Protein AF-W6RPN4-F1 (afdb_monomer)

Foldseek 3Di:
DDDDDPDQDPVNVVVVVVVVVCVVVVQVVLVVPDDLVRHHVVLVCCLPPPQCVPQDFAFFWDQDPVVRAIAGGSGHQDDPNHGDDHGHGDDNVVSSVVSSNCCVPVPVVVVPPPPD

pLDDT: mean 89.37, std 10.73, range [44.47, 98.19]

Radius of gyration: 22.4 Å; Cα contacts (8 Å, |Δi|>4): 107; chains: 1; bounding box: 48×29×66 Å

Structure (mmCIF, N/CA/C/O backbone):
data_AF-W6RPN4-F1
#
_entry.id   AF-W6RPN4-F1
#
loop_
_atom_site.group_PDB
_atom_site.id
_atom_site.type_symbol
_atom_site.label_atom_id
_atom_site.label_alt_id
_atom_site.label_comp_id
_atom_site.label_asym_id
_atom_site.label_entity_id
_atom_site.label_seq_id
_atom_site.pdbx_PDB_ins_code
_atom_site.Cartn_x
_atom_site.Cartn_y
_atom_site.Cartn_z
_atom_site.occupancy
_atom_site.B_iso_or_equiv
_atom_site.auth_seq_id
_atom_site.auth_comp_id
_atom_site.auth_asym_id
_atom_site.auth_atom_id
_atom_site.pdbx_PDB_model_num
ATOM 1 N N . MET A 1 1 ? 28.808 -19.656 -50.242 1.00 47.44 1 MET A N 1
ATOM 2 C CA . MET A 1 1 ? 28.565 -18.700 -49.133 1.00 47.44 1 MET A CA 1
ATOM 3 C C . MET A 1 1 ? 27.140 -18.898 -48.647 1.00 47.44 1 MET A C 1
ATOM 5 O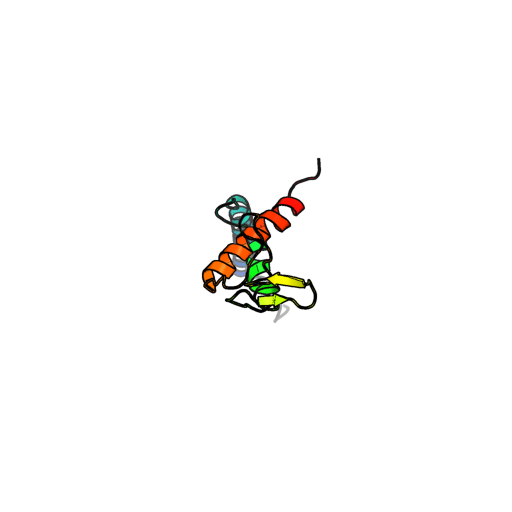 O . MET A 1 1 ? 26.274 -18.998 -49.508 1.00 47.44 1 MET A O 1
ATOM 9 N N . PRO A 1 2 ? 26.867 -19.012 -47.336 1.00 58.47 2 PRO A N 1
ATOM 10 C CA . PRO A 1 2 ? 25.505 -19.235 -46.877 1.00 58.47 2 PRO A CA 1
ATOM 11 C C . PRO A 1 2 ? 24.719 -17.924 -46.981 1.00 58.47 2 PRO A C 1
ATOM 13 O O . PRO A 1 2 ? 24.970 -16.970 -46.247 1.00 58.47 2 PRO A O 1
ATOM 16 N N . ILE A 1 3 ? 23.799 -17.888 -47.937 1.00 58.00 3 ILE A N 1
ATOM 17 C CA . ILE A 1 3 ? 22.821 -16.824 -48.159 1.00 58.00 3 ILE A CA 1
ATOM 18 C C . ILE A 1 3 ? 21.711 -17.070 -47.118 1.00 58.00 3 ILE A C 1
ATOM 20 O O . ILE A 1 3 ? 21.176 -18.173 -47.080 1.00 58.00 3 ILE A O 1
ATOM 24 N N . ASN A 1 4 ? 21.429 -16.090 -46.243 1.00 68.44 4 ASN A N 1
ATOM 25 C CA . ASN A 1 4 ? 20.429 -16.104 -45.141 1.00 68.44 4 ASN A CA 1
ATOM 26 C C . ASN A 1 4 ? 20.895 -16.470 -43.711 1.00 68.44 4 ASN A C 1
ATOM 28 O O . ASN A 1 4 ? 20.103 -16.981 -42.920 1.00 68.44 4 ASN A O 1
ATOM 32 N N . LYS A 1 5 ? 22.136 -16.166 -43.300 1.00 69.12 5 LYS A N 1
ATOM 33 C CA . LYS A 1 5 ? 22.465 -16.177 -41.857 1.00 69.12 5 LYS A CA 1
ATOM 34 C C . LYS A 1 5 ? 22.039 -14.865 -41.189 1.00 69.12 5 LYS A C 1
ATOM 36 O O . LYS A 1 5 ? 22.603 -13.816 -41.492 1.00 69.12 5 LYS A O 1
ATOM 41 N N . ILE A 1 6 ? 21.100 -14.929 -40.238 1.00 76.50 6 ILE A N 1
ATOM 42 C CA . ILE A 1 6 ? 20.837 -13.824 -39.303 1.00 76.50 6 ILE A CA 1
ATOM 43 C C . ILE A 1 6 ? 22.072 -13.690 -38.407 1.00 76.50 6 ILE A C 1
ATOM 45 O O . ILE A 1 6 ? 22.336 -14.540 -37.559 1.00 76.50 6 ILE A O 1
ATOM 49 N N . VAL A 1 7 ? 22.865 -12.644 -38.633 1.00 80.25 7 VAL A N 1
ATOM 50 C CA . VAL A 1 7 ? 24.066 -12.350 -37.844 1.00 80.25 7 VAL A CA 1
ATOM 51 C C . VAL A 1 7 ? 23.843 -11.105 -36.999 1.00 80.25 7 VAL A C 1
ATOM 53 O O . VAL A 1 7 ? 23.323 -10.095 -37.472 1.00 80.25 7 VAL A O 1
ATOM 56 N N . ALA A 1 8 ? 24.252 -11.164 -35.733 1.00 85.00 8 ALA A N 1
ATOM 57 C CA . ALA A 1 8 ? 24.155 -10.023 -34.834 1.00 85.00 8 ALA A CA 1
ATOM 58 C C . ALA A 1 8 ? 25.027 -8.865 -35.348 1.00 85.00 8 ALA A C 1
ATOM 60 O O . ALA A 1 8 ? 26.258 -8.958 -35.377 1.00 85.00 8 ALA A O 1
ATOM 61 N N . THR A 1 9 ? 24.385 -7.765 -35.745 1.00 89.62 9 THR A N 1
ATOM 62 C CA . THR A 1 9 ? 25.071 -6.572 -36.254 1.00 89.62 9 THR A CA 1
ATOM 63 C C . THR A 1 9 ? 25.810 -5.849 -35.124 1.00 89.62 9 THR A C 1
ATOM 65 O O . THR A 1 9 ? 25.405 -5.907 -33.962 1.00 89.62 9 THR A O 1
ATOM 68 N N . LYS A 1 10 ? 26.888 -5.118 -35.445 1.00 90.56 10 LYS A N 1
ATOM 69 C CA . LYS A 1 10 ? 27.634 -4.322 -34.447 1.00 90.56 10 LYS A CA 1
ATOM 70 C C . LYS A 1 10 ? 26.724 -3.328 -33.711 1.00 90.56 10 LYS A C 1
ATOM 72 O O . LYS A 1 10 ? 26.822 -3.193 -32.497 1.00 90.56 10 LYS A O 1
ATOM 77 N N . ARG A 1 11 ? 25.802 -2.692 -34.445 1.00 90.38 11 ARG A N 1
ATOM 78 C CA . ARG A 1 11 ? 24.800 -1.769 -33.888 1.00 90.38 11 ARG A CA 1
ATOM 79 C C . ARG A 1 11 ? 23.806 -2.488 -32.974 1.00 90.38 11 ARG A C 1
ATOM 81 O O . ARG A 1 11 ? 23.547 -2.001 -31.883 1.00 90.38 11 ARG A O 1
ATOM 88 N N . GLY A 1 12 ? 23.312 -3.663 -33.375 1.00 90.44 12 GLY A N 1
ATOM 89 C CA . GLY A 1 12 ? 22.402 -4.467 -32.553 1.00 90.44 12 GLY A CA 1
ATOM 90 C C . GLY A 1 12 ? 23.041 -4.921 -31.239 1.00 90.44 12 GLY A C 1
ATOM 91 O O . GLY A 1 12 ? 22.429 -4.794 -30.184 1.00 90.44 12 GLY A O 1
ATOM 92 N N . LYS A 1 13 ? 24.306 -5.360 -31.275 1.00 92.38 13 LYS A N 1
ATOM 93 C CA .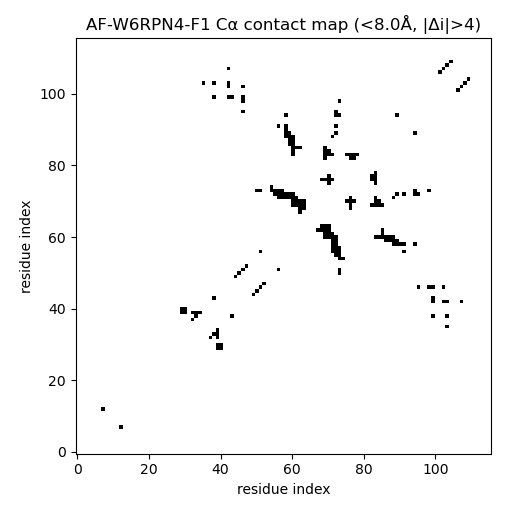 LYS A 1 13 ? 25.059 -5.710 -30.058 1.00 92.38 13 LYS A CA 1
ATOM 94 C C . LYS A 1 13 ? 25.221 -4.516 -29.116 1.00 92.38 13 LYS A C 1
ATOM 96 O O . LYS A 1 13 ? 25.005 -4.661 -27.918 1.00 92.38 13 LYS A O 1
ATOM 101 N N . ALA A 1 14 ? 25.569 -3.348 -29.660 1.00 94.12 14 ALA A N 1
ATOM 102 C CA . ALA A 1 14 ? 25.706 -2.126 -28.872 1.00 94.12 14 ALA A CA 1
ATOM 103 C C . ALA A 1 14 ? 24.372 -1.699 -28.238 1.00 94.12 14 ALA A C 1
ATOM 105 O O . ALA A 1 14 ? 24.347 -1.353 -27.062 1.00 94.12 14 ALA A O 1
ATOM 106 N N . ALA A 1 15 ? 23.265 -1.788 -28.981 1.00 94.00 15 ALA A N 1
ATOM 107 C CA . ALA A 1 15 ? 21.937 -1.456 -28.471 1.00 94.00 15 ALA A CA 1
ATOM 108 C C . ALA A 1 15 ? 21.507 -2.377 -27.316 1.00 94.00 15 ALA A C 1
ATOM 110 O O . ALA A 1 15 ? 21.048 -1.890 -26.287 1.00 94.00 15 ALA A O 1
ATOM 111 N N . ILE A 1 16 ? 21.712 -3.693 -27.448 1.00 93.25 16 ILE A N 1
ATOM 112 C CA . ILE A 1 16 ? 21.397 -4.657 -26.380 1.00 93.25 16 ILE A CA 1
ATOM 113 C C . ILE A 1 16 ? 22.261 -4.394 -25.142 1.00 93.25 16 ILE A C 1
ATOM 115 O O . ILE A 1 16 ? 21.739 -4.346 -24.032 1.00 93.25 16 ILE A O 1
ATOM 119 N N . ALA A 1 17 ? 23.569 -4.180 -25.319 1.00 94.12 17 ALA A N 1
ATOM 120 C CA . ALA A 1 17 ? 24.465 -3.880 -24.204 1.00 94.12 17 ALA A CA 1
ATOM 121 C C . ALA A 1 17 ? 24.057 -2.589 -23.477 1.00 94.12 17 ALA A C 1
ATOM 123 O O . ALA A 1 17 ? 23.984 -2.572 -22.251 1.00 94.12 17 ALA A O 1
ATOM 124 N N . ALA A 1 18 ? 23.729 -1.533 -24.225 1.00 94.25 18 ALA A N 1
ATOM 125 C CA . ALA A 1 18 ? 23.247 -0.280 -23.657 1.00 94.25 18 ALA A CA 1
ATOM 126 C C . ALA A 1 18 ? 21.937 -0.469 -22.878 1.00 94.25 18 ALA A C 1
ATOM 128 O O . ALA A 1 18 ? 21.814 0.056 -21.775 1.00 94.25 18 ALA A O 1
ATOM 129 N N . ALA A 1 19 ? 20.992 -1.255 -23.403 1.00 93.94 19 ALA A N 1
ATOM 130 C CA . ALA A 1 19 ? 19.737 -1.550 -22.717 1.00 93.94 19 ALA A CA 1
ATOM 131 C C . ALA A 1 19 ? 19.958 -2.310 -21.398 1.00 93.94 19 ALA A C 1
ATOM 133 O O . ALA A 1 19 ? 19.364 -1.955 -20.384 1.00 93.94 19 ALA A O 1
ATOM 134 N N . ILE A 1 20 ? 20.849 -3.308 -21.387 1.00 94.81 20 ILE A N 1
ATOM 135 C CA . ILE A 1 20 ? 21.194 -4.057 -20.168 1.00 94.81 20 ILE A CA 1
ATOM 136 C C . ILE A 1 20 ? 21.837 -3.133 -19.130 1.00 94.81 20 ILE A C 1
ATOM 138 O O . ILE A 1 20 ? 21.447 -3.159 -17.966 1.00 94.81 20 ILE A O 1
ATOM 142 N N . ILE A 1 21 ? 22.791 -2.292 -19.543 1.00 93.81 21 ILE A N 1
ATOM 143 C CA . ILE A 1 21 ? 23.450 -1.337 -18.643 1.00 93.81 21 ILE A CA 1
ATOM 144 C C . ILE A 1 21 ? 22.431 -0.340 -18.087 1.00 93.81 21 ILE A C 1
ATOM 146 O O . ILE A 1 21 ? 22.401 -0.116 -16.881 1.00 93.81 21 ILE A O 1
ATOM 150 N N . ALA A 1 22 ? 21.567 0.222 -18.934 1.00 92.19 22 ALA A N 1
ATOM 151 C CA . ALA A 1 22 ? 20.532 1.155 -18.506 1.00 92.19 22 ALA A CA 1
ATOM 152 C C . ALA A 1 22 ? 19.559 0.511 -17.507 1.00 92.19 22 ALA A C 1
ATOM 154 O O . ALA A 1 22 ? 19.249 1.119 -16.486 1.00 92.19 22 ALA A O 1
ATOM 155 N N . ALA A 1 23 ? 19.130 -0.732 -17.751 1.00 89.31 23 ALA A N 1
ATOM 156 C CA . ALA A 1 23 ? 18.274 -1.475 -16.828 1.00 89.31 23 ALA A CA 1
ATOM 157 C C . ALA A 1 23 ? 18.972 -1.753 -15.487 1.00 89.31 23 ALA A C 1
ATOM 159 O O . ALA A 1 23 ? 18.367 -1.568 -14.433 1.00 89.31 23 ALA A O 1
ATOM 160 N N . ALA A 1 24 ? 20.251 -2.140 -15.509 1.00 87.69 24 ALA A N 1
ATOM 161 C CA . ALA A 1 24 ? 21.029 -2.385 -14.297 1.00 87.69 24 ALA A CA 1
ATOM 162 C C . ALA A 1 24 ? 21.234 -1.102 -13.472 1.00 87.69 24 ALA A C 1
ATOM 164 O O . ALA A 1 24 ? 21.021 -1.108 -12.261 1.00 87.69 24 ALA A O 1
ATOM 165 N N . VAL A 1 25 ? 21.599 0.007 -14.125 1.00 87.88 25 VAL A N 1
ATOM 166 C CA . VAL A 1 25 ? 21.782 1.313 -13.470 1.00 87.88 25 VAL A CA 1
ATOM 167 C C . VAL A 1 25 ? 20.454 1.839 -12.929 1.00 87.88 25 VAL A C 1
ATOM 169 O O . VAL A 1 25 ? 20.402 2.277 -11.783 1.00 87.88 25 VAL A O 1
ATOM 172 N N . GLY A 1 26 ? 19.376 1.753 -13.712 1.00 82.75 26 GLY A N 1
ATOM 173 C CA . GLY A 1 26 ? 18.038 2.157 -13.281 1.00 82.75 26 GLY A CA 1
ATOM 174 C C . GLY A 1 26 ? 17.544 1.347 -12.082 1.00 82.75 26 GLY A C 1
ATOM 175 O O . GLY A 1 26 ? 17.069 1.926 -11.108 1.00 82.75 26 GLY A O 1
ATOM 176 N N . GLY A 1 27 ? 17.727 0.023 -12.107 1.00 80.94 27 GLY A N 1
ATOM 177 C CA . GLY A 1 27 ? 17.382 -0.852 -10.985 1.00 80.94 27 GLY A CA 1
ATOM 178 C C . GLY A 1 27 ? 18.183 -0.536 -9.720 1.00 80.94 27 GLY A C 1
ATOM 179 O O . GLY A 1 27 ? 17.606 -0.406 -8.642 1.00 80.94 27 GLY A O 1
ATOM 180 N N . TRP A 1 28 ? 19.500 -0.340 -9.847 1.00 79.12 28 TRP A N 1
ATOM 181 C CA . TRP A 1 28 ? 20.354 0.035 -8.717 1.00 79.12 28 TRP A CA 1
ATOM 182 C C . TRP A 1 28 ? 19.959 1.385 -8.112 1.00 79.12 28 TRP A C 1
ATOM 184 O O . TRP A 1 28 ? 19.842 1.511 -6.894 1.00 79.12 28 TRP A O 1
ATOM 194 N N . GLN A 1 29 ? 19.733 2.393 -8.956 1.00 80.12 29 GLN A N 1
ATOM 195 C CA . GLN A 1 29 ? 19.352 3.727 -8.504 1.00 80.12 29 GLN A CA 1
ATOM 196 C C . GLN A 1 29 ? 17.991 3.708 -7.800 1.00 80.12 29 GLN A C 1
ATOM 198 O O . GLN A 1 29 ? 17.851 4.290 -6.730 1.00 80.12 29 GLN A O 1
ATOM 203 N N . SER A 1 30 ? 17.024 2.958 -8.329 1.00 75.69 30 SER A N 1
ATOM 204 C CA . SER A 1 30 ? 15.714 2.811 -7.696 1.00 75.69 30 SER A CA 1
ATOM 205 C C . SER A 1 30 ? 15.781 2.149 -6.316 1.00 75.69 30 SER A C 1
ATOM 207 O O . SER A 1 30 ? 15.014 2.507 -5.424 1.00 75.69 30 SER A O 1
ATOM 209 N N . GLN A 1 31 ? 16.699 1.199 -6.124 1.00 75.56 31 GLN A N 1
ATOM 210 C CA . GLN A 1 31 ? 16.946 0.594 -4.816 1.00 75.56 31 GLN A CA 1
ATOM 211 C C . GLN A 1 31 ? 17.604 1.600 -3.859 1.00 75.56 31 GLN A C 1
ATOM 213 O O . GLN A 1 31 ? 17.258 1.663 -2.684 1.00 75.56 31 GLN A O 1
ATOM 218 N N . LYS A 1 32 ? 18.555 2.397 -4.361 1.00 76.50 32 LYS A N 1
ATOM 219 C CA . LYS A 1 32 ? 19.285 3.401 -3.576 1.00 76.50 32 LYS A CA 1
ATOM 220 C C . LYS A 1 32 ? 18.381 4.537 -3.088 1.00 76.50 32 LYS A C 1
ATOM 222 O O . LYS A 1 32 ? 18.560 5.000 -1.967 1.00 76.50 32 LYS A O 1
ATOM 227 N N . ASP A 1 33 ? 17.435 4.970 -3.914 1.00 79.19 33 ASP A N 1
ATOM 228 C CA . ASP A 1 33 ? 16.526 6.077 -3.593 1.00 79.19 33 ASP A CA 1
ATOM 229 C C . ASP A 1 33 ? 15.369 5.645 -2.671 1.00 79.19 33 ASP A C 1
ATOM 231 O O . ASP A 1 33 ? 14.575 6.479 -2.237 1.00 79.19 33 ASP A O 1
ATOM 235 N N . THR A 1 34 ? 15.291 4.351 -2.332 1.00 79.56 34 THR A N 1
ATOM 236 C CA . THR A 1 34 ? 14.300 3.827 -1.390 1.00 79.56 34 THR A CA 1
ATOM 237 C C . THR A 1 34 ? 14.498 4.434 0.000 1.00 79.56 34 THR A C 1
ATOM 239 O O . THR A 1 34 ? 15.571 4.358 0.598 1.00 79.56 34 THR A O 1
ATOM 242 N N . SER A 1 35 ? 13.428 5.000 0.547 1.00 79.81 35 SER A N 1
ATOM 243 C CA . SER A 1 35 ? 13.370 5.589 1.882 1.00 79.81 35 SER A CA 1
ATOM 244 C C . SER A 1 35 ? 11.951 5.488 2.449 1.00 79.81 35 SER A C 1
ATOM 246 O O . SER A 1 35 ? 11.032 5.038 1.773 1.00 79.81 35 SER A O 1
ATOM 248 N N . ALA A 1 36 ? 11.743 5.958 3.680 1.00 78.56 36 ALA A N 1
ATOM 249 C CA . ALA A 1 36 ? 10.397 6.060 4.251 1.00 78.56 36 ALA A CA 1
ATOM 250 C C . ALA A 1 36 ? 9.490 7.080 3.530 1.00 78.56 36 ALA A C 1
ATOM 252 O O . ALA A 1 36 ? 8.290 7.062 3.741 1.00 78.56 36 ALA A O 1
ATOM 253 N N . AL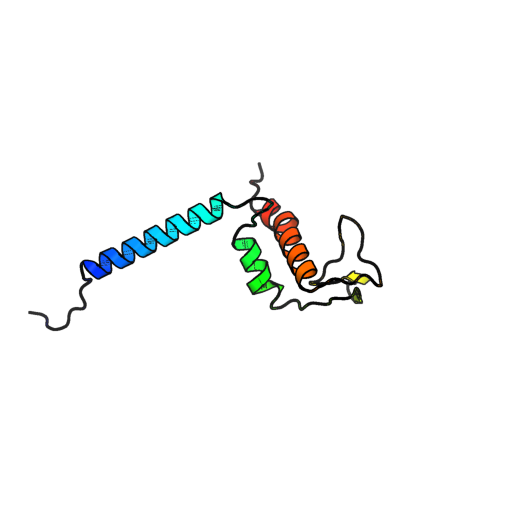A A 1 37 ? 10.052 7.982 2.716 1.00 83.12 37 ALA A N 1
ATOM 254 C CA . ALA A 1 37 ? 9.283 8.939 1.914 1.00 83.12 37 ALA A CA 1
ATOM 255 C C . ALA A 1 37 ? 9.160 8.518 0.439 1.00 83.12 37 ALA A C 1
ATOM 257 O O . ALA A 1 37 ? 8.345 9.065 -0.296 1.00 83.12 37 ALA A O 1
ATOM 258 N N . VAL A 1 38 ? 10.004 7.585 -0.007 1.00 86.81 38 VAL A N 1
ATOM 259 C CA . VAL A 1 38 ? 10.037 7.071 -1.378 1.00 86.81 38 VAL A CA 1
ATOM 260 C C . VAL A 1 38 ? 10.086 5.558 -1.280 1.00 86.81 38 VAL A C 1
ATOM 262 O O . VAL A 1 38 ? 11.155 4.967 -1.124 1.00 86.81 38 VAL A O 1
ATOM 265 N N . HIS A 1 39 ? 8.917 4.932 -1.316 1.00 90.19 39 HIS A N 1
ATOM 266 C CA . HIS A 1 39 ? 8.811 3.491 -1.167 1.00 90.19 39 HIS A CA 1
ATOM 267 C C . HIS A 1 39 ? 9.477 2.741 -2.330 1.00 90.19 39 HIS A C 1
ATOM 269 O O . HIS A 1 39 ? 9.542 3.238 -3.458 1.00 90.19 39 HIS A O 1
ATOM 275 N N . PRO A 1 40 ? 9.994 1.528 -2.075 1.00 90.00 40 PRO A N 1
ATOM 276 C CA . PRO A 1 40 ? 10.654 0.740 -3.106 1.00 90.00 40 PRO A CA 1
ATOM 277 C C . PRO A 1 40 ? 9.645 0.319 -4.187 1.00 90.00 40 PRO A C 1
ATOM 279 O O . PRO A 1 40 ? 8.479 0.061 -3.870 1.00 90.00 40 PRO A O 1
ATOM 282 N N . PRO A 1 41 ? 10.081 0.104 -5.444 1.00 89.50 41 PRO A N 1
ATOM 283 C CA . PRO A 1 41 ? 9.199 -0.358 -6.518 1.00 89.50 41 PRO A CA 1
ATOM 284 C C . PRO A 1 41 ? 8.421 -1.632 -6.192 1.00 89.50 41 PRO A C 1
ATOM 286 O O . PRO A 1 41 ? 7.325 -1.821 -6.704 1.00 89.50 41 PRO A O 1
ATOM 289 N N . ALA A 1 42 ? 8.968 -2.505 -5.341 1.00 90.06 42 ALA A N 1
ATOM 290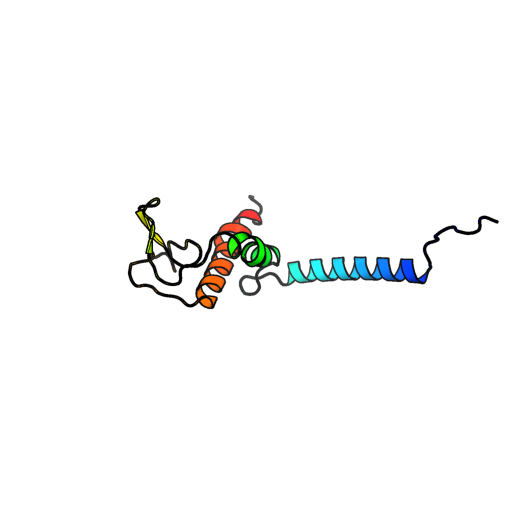 C CA . ALA A 1 42 ? 8.290 -3.719 -4.899 1.00 90.06 42 ALA A CA 1
ATOM 291 C C . ALA A 1 42 ? 6.991 -3.423 -4.125 1.00 90.06 42 ALA A C 1
ATOM 293 O O . ALA A 1 42 ? 5.998 -4.115 -4.337 1.00 90.06 42 ALA A O 1
ATOM 294 N N . VAL A 1 43 ? 6.978 -2.386 -3.278 1.00 93.38 43 VAL A N 1
ATOM 295 C CA . VAL A 1 43 ? 5.780 -1.957 -2.534 1.00 93.38 43 VAL A CA 1
ATOM 296 C C . VAL A 1 43 ? 4.745 -1.381 -3.494 1.00 93.38 43 VAL A C 1
ATOM 298 O O . VAL A 1 43 ? 3.595 -1.812 -3.483 1.00 93.38 43 VAL A O 1
ATOM 301 N N . ILE A 1 44 ? 5.173 -0.485 -4.386 1.00 92.25 44 ILE A N 1
ATOM 302 C CA . ILE A 1 44 ? 4.295 0.143 -5.385 1.00 92.25 44 ILE A CA 1
ATOM 303 C C . ILE A 1 44 ? 3.686 -0.922 -6.309 1.00 92.25 44 ILE A C 1
ATOM 305 O O . ILE A 1 44 ? 2.491 -0.901 -6.599 1.00 92.25 44 ILE A O 1
ATOM 309 N N . LEU A 1 45 ? 4.490 -1.894 -6.751 1.00 93.00 45 LEU A N 1
ATOM 310 C CA . LEU A 1 45 ? 4.019 -2.998 -7.582 1.00 93.00 45 LEU A CA 1
ATOM 311 C C . LEU A 1 45 ? 2.999 -3.864 -6.833 1.00 93.00 45 LEU A C 1
ATOM 313 O O . LEU A 1 45 ? 1.962 -4.194 -7.403 1.00 93.00 45 LEU A O 1
ATOM 317 N N . ALA A 1 46 ? 3.266 -4.215 -5.572 1.00 94.38 46 ALA A N 1
ATOM 318 C CA . ALA A 1 46 ? 2.340 -5.004 -4.764 1.00 94.38 46 ALA A CA 1
ATOM 319 C C . ALA A 1 46 ? 0.999 -4.279 -4.573 1.00 94.38 46 ALA A C 1
ATOM 321 O O . ALA A 1 46 ? -0.055 -4.860 -4.829 1.00 94.38 46 ALA A O 1
ATOM 322 N N . GLN A 1 47 ? 1.043 -2.992 -4.223 1.00 95.62 47 GLN A N 1
ATOM 323 C CA . GLN A 1 47 ? -0.137 -2.141 -4.103 1.00 95.62 47 GLN A CA 1
ATOM 324 C C . GLN A 1 47 ? -0.932 -2.125 -5.419 1.00 95.62 47 GLN A C 1
ATOM 326 O O . GLN A 1 47 ? -2.079 -2.567 -5.459 1.00 95.62 47 GLN A O 1
ATOM 331 N N . LYS A 1 48 ? -0.320 -1.660 -6.516 1.00 94.62 48 LYS A N 1
ATOM 332 C CA . LYS A 1 48 ? -1.027 -1.365 -7.772 1.00 94.62 48 LYS A CA 1
ATOM 333 C C . LYS A 1 48 ? -1.422 -2.587 -8.582 1.00 94.62 48 LYS A C 1
ATOM 335 O O . LYS A 1 48 ? -2.461 -2.563 -9.233 1.00 94.62 48 LYS A O 1
ATOM 340 N N . ALA A 1 49 ? -0.583 -3.617 -8.609 1.00 93.62 49 ALA A N 1
ATOM 341 C CA . ALA A 1 49 ? -0.790 -4.755 -9.497 1.00 93.62 49 ALA A CA 1
ATOM 342 C C . ALA A 1 49 ? -1.496 -5.928 -8.812 1.00 93.62 49 ALA A C 1
ATOM 344 O O . ALA A 1 49 ? -2.201 -6.672 -9.494 1.00 93.62 49 ALA A O 1
ATOM 345 N N . LEU A 1 50 ? -1.311 -6.104 -7.499 1.00 92.19 50 LEU A N 1
ATOM 346 C CA . LEU A 1 50 ? -1.819 -7.276 -6.780 1.00 92.19 50 LEU A CA 1
ATOM 347 C C . LEU A 1 50 ? -3.015 -6.941 -5.891 1.00 92.19 50 LEU A C 1
ATOM 349 O O . LEU A 1 50 ? -4.001 -7.669 -5.906 1.00 92.19 50 LEU A O 1
ATOM 353 N N . ILE A 1 51 ? -2.926 -5.856 -5.122 1.00 94.75 51 ILE A N 1
ATOM 354 C CA . ILE A 1 51 ? -3.901 -5.578 -4.066 1.00 94.75 51 ILE A CA 1
ATOM 355 C C . ILE A 1 51 ? -5.075 -4.757 -4.597 1.00 94.75 51 ILE A C 1
ATOM 357 O O . ILE A 1 51 ? -6.216 -5.217 -4.556 1.00 94.75 51 ILE A O 1
ATOM 361 N N . GLU A 1 52 ? -4.807 -3.587 -5.190 1.00 94.25 52 GLU A N 1
ATOM 362 C CA . GLU A 1 52 ? -5.861 -2.691 -5.696 1.00 94.25 52 GLU A CA 1
ATOM 363 C C . GLU A 1 52 ? -6.728 -3.341 -6.792 1.00 94.25 52 GLU A C 1
ATOM 365 O O . GLU A 1 52 ? -7.859 -2.912 -7.027 1.00 94.25 52 GLU A O 1
ATOM 370 N N . THR A 1 53 ? -6.214 -4.370 -7.470 1.00 93.56 53 THR A N 1
ATOM 371 C CA . THR A 1 53 ? -6.902 -5.087 -8.551 1.00 93.56 53 THR A CA 1
ATOM 372 C C . THR A 1 53 ? -7.826 -6.200 -8.060 1.00 93.56 53 THR A C 1
ATOM 374 O O . THR A 1 53 ? -8.757 -6.552 -8.784 1.00 93.56 53 THR A O 1
ATOM 377 N N . TRP A 1 54 ? -7.589 -6.753 -6.865 1.00 92.94 54 TRP A N 1
ATOM 378 C CA . TRP A 1 54 ? -8.288 -7.947 -6.379 1.00 92.94 54 TRP A CA 1
ATOM 379 C C . TRP A 1 54 ? -9.154 -7.696 -5.143 1.00 92.94 54 TRP A C 1
ATOM 381 O O . TRP A 1 54 ? -10.242 -8.256 -5.044 1.00 92.94 54 TRP A O 1
ATOM 391 N N . GLU A 1 55 ? -8.703 -6.847 -4.219 1.00 89.94 55 GLU A N 1
ATOM 392 C CA . GLU A 1 55 ? -9.331 -6.698 -2.898 1.00 89.94 55 GLU A CA 1
ATOM 393 C C . GLU A 1 55 ? -10.601 -5.829 -2.930 1.00 89.94 55 GLU A C 1
ATOM 395 O O . GLU A 1 55 ? -11.512 -5.999 -2.122 1.00 89.94 55 GLU A O 1
ATOM 400 N N . GLY A 1 56 ? -10.709 -4.935 -3.919 1.00 89.56 56 GLY A N 1
ATOM 401 C CA . GLY A 1 56 ? -11.779 -3.940 -3.983 1.00 89.56 56 GLY A CA 1
ATOM 402 C C . GLY A 1 56 ? -11.579 -2.804 -2.972 1.00 89.56 56 GLY A C 1
ATOM 403 O O . GLY A 1 56 ? -10.745 -2.878 -2.078 1.00 89.56 56 GLY A O 1
ATOM 404 N N . VAL A 1 57 ? -12.316 -1.701 -3.141 1.00 95.62 57 VAL A N 1
ATOM 405 C CA . VAL A 1 57 ? -12.171 -0.508 -2.291 1.00 95.62 57 VAL A CA 1
ATOM 406 C C . VAL A 1 57 ? -13.516 -0.060 -1.737 1.00 95.62 57 VAL A C 1
ATOM 408 O O . VAL A 1 57 ? -14.449 0.216 -2.493 1.00 95.62 57 VAL A O 1
ATOM 411 N N . VAL A 1 58 ? -13.601 0.065 -0.411 1.00 96.44 58 VAL A N 1
ATOM 412 C CA . VAL A 1 58 ? -14.787 0.581 0.286 1.00 96.44 58 VAL A CA 1
ATOM 413 C C . VAL A 1 58 ? -14.431 1.891 0.989 1.00 96.44 58 VAL A C 1
ATOM 415 O O . VAL A 1 58 ? -13.626 1.923 1.910 1.00 96.44 58 VAL A O 1
ATOM 418 N N . LEU A 1 59 ? -15.014 3.007 0.550 1.00 97.88 59 LEU A N 1
ATOM 419 C CA . LEU A 1 59 ? -14.633 4.352 1.021 1.00 97.88 59 LEU A CA 1
ATOM 420 C C . LEU A 1 59 ? -15.290 4.772 2.344 1.00 97.88 59 LEU A C 1
ATOM 422 O O . LEU A 1 59 ? -14.984 5.838 2.877 1.00 97.88 59 LEU A O 1
ATOM 426 N N . GLU A 1 60 ? -16.197 3.955 2.870 1.00 98.00 60 GLU A N 1
ATOM 427 C CA . GLU A 1 60 ? -16.900 4.171 4.130 1.00 98.00 60 GLU A CA 1
ATOM 428 C C . GLU A 1 60 ? -16.775 2.929 5.004 1.00 98.00 60 GLU A C 1
ATOM 430 O O . GLU A 1 60 ? -16.893 1.810 4.514 1.00 98.00 60 GLU A O 1
ATOM 435 N N . ALA A 1 61 ? -16.527 3.131 6.296 1.00 97.69 61 ALA A N 1
ATOM 436 C CA . ALA A 1 61 ? -16.324 2.034 7.224 1.00 97.69 61 ALA A CA 1
ATOM 437 C C . ALA A 1 61 ? -17.573 1.159 7.290 1.00 97.69 61 ALA A C 1
ATOM 439 O O . ALA A 1 61 ? -18.677 1.647 7.561 1.00 97.69 61 ALA A O 1
ATOM 440 N N . HIS A 1 62 ? -17.375 -0.137 7.104 1.00 96.44 62 HIS A N 1
ATOM 441 C CA . HIS A 1 62 ? -18.433 -1.128 7.149 1.00 96.44 62 HIS A CA 1
ATOM 442 C C . HIS A 1 62 ? -18.091 -2.230 8.144 1.00 96.44 62 HIS A C 1
ATOM 444 O O . HIS A 1 62 ? -16.973 -2.317 8.642 1.00 96.44 62 HIS A O 1
ATOM 450 N N . TRP A 1 63 ? -19.110 -2.985 8.538 1.00 97.25 63 TRP A N 1
ATOM 451 C CA . TRP A 1 63 ? -18.940 -4.100 9.455 1.00 97.25 63 TRP A CA 1
ATOM 452 C C . TRP A 1 63 ? -18.608 -5.352 8.653 1.00 97.25 63 TRP A C 1
ATOM 454 O O . TRP A 1 63 ? -19.462 -5.809 7.891 1.00 97.25 63 TRP A O 1
ATOM 464 N N . ASP A 1 64 ? -17.422 -5.918 8.867 1.00 95.06 64 ASP A N 1
ATOM 465 C CA . ASP A 1 64 ? -17.071 -7.231 8.338 1.00 95.06 64 ASP A CA 1
ATOM 466 C C . ASP A 1 64 ? -17.776 -8.317 9.179 1.00 95.06 64 ASP A C 1
ATOM 468 O O . ASP A 1 64 ? -17.452 -8.506 10.363 1.00 95.06 64 ASP A O 1
ATOM 472 N N . PRO A 1 65 ? -18.746 -9.060 8.608 1.00 95.50 65 PRO A N 1
ATOM 473 C CA . PRO A 1 65 ? -19.460 -10.103 9.334 1.00 95.50 65 PRO A CA 1
ATOM 474 C C . PRO A 1 65 ? -18.581 -11.313 9.686 1.00 95.50 65 PRO A C 1
ATOM 476 O O . PRO A 1 65 ? -18.930 -12.052 10.612 1.00 95.50 65 PRO A O 1
ATOM 479 N N . TYR A 1 66 ? -17.465 -11.526 8.985 1.00 94.00 66 TYR A N 1
ATOM 480 C CA . TYR A 1 66 ? -16.566 -12.660 9.184 1.00 94.00 66 TYR A CA 1
ATOM 481 C C . TYR A 1 66 ? -15.557 -12.378 10.296 1.00 94.00 66 TYR A C 1
ATOM 483 O O . TYR A 1 66 ? -15.471 -13.152 11.253 1.00 94.00 66 TYR A O 1
ATOM 491 N N . ALA A 1 67 ? -14.843 -11.251 10.217 1.00 94.06 67 ALA A N 1
ATOM 492 C CA . ALA A 1 67 ? -13.876 -10.860 11.242 1.00 94.06 67 ALA A CA 1
ATOM 493 C C . ALA A 1 67 ? -14.520 -10.202 12.478 1.00 94.06 67 ALA A C 1
ATOM 495 O O . ALA A 1 67 ? -13.868 -10.087 13.517 1.00 94.06 67 ALA A O 1
ATOM 496 N N . LYS A 1 68 ? -15.805 -9.813 12.404 1.00 96.62 68 LYS A N 1
ATOM 497 C CA . LYS A 1 68 ? -16.560 -9.137 13.478 1.00 96.62 68 LYS A CA 1
ATOM 498 C C . LYS A 1 68 ? -15.875 -7.855 13.960 1.00 96.62 68 LYS A C 1
ATOM 500 O O . LYS A 1 68 ? -15.789 -7.592 15.162 1.00 96.62 68 LYS A O 1
ATOM 505 N N . ILE A 1 69 ? -15.381 -7.071 13.010 1.00 96.62 69 ILE A N 1
ATOM 506 C CA . ILE A 1 69 ? -14.724 -5.782 13.227 1.00 96.62 69 ILE A CA 1
ATOM 507 C C . ILE A 1 69 ? -15.145 -4.811 12.127 1.00 96.62 69 ILE A C 1
ATOM 509 O O . ILE A 1 69 ? -15.641 -5.221 11.081 1.00 96.62 69 ILE A O 1
ATOM 513 N N . TYR A 1 70 ? -14.966 -3.515 12.377 1.00 97.69 70 TYR A N 1
ATOM 514 C CA . TYR A 1 70 ? -15.101 -2.524 11.317 1.00 97.69 70 TYR A CA 1
ATOM 515 C C . TYR A 1 70 ? -13.812 -2.446 10.507 1.00 97.69 70 TYR A C 1
ATOM 517 O O . TYR A 1 70 ? -12.720 -2.367 11.076 1.00 97.69 70 TYR A O 1
ATOM 525 N N . ASP A 1 71 ? -13.963 -2.396 9.194 1.00 97.06 71 ASP A N 1
ATOM 526 C CA . ASP A 1 71 ? -12.893 -2.198 8.231 1.00 97.06 71 ASP A CA 1
ATOM 527 C C . ASP A 1 71 ? -13.308 -1.191 7.141 1.00 97.06 71 ASP A C 1
ATOM 529 O O . ASP A 1 71 ? -14.474 -0.798 6.998 1.00 97.06 71 ASP A O 1
ATOM 533 N N . ILE A 1 72 ? -12.311 -0.682 6.421 1.00 97.69 72 ILE A N 1
ATOM 534 C CA . ILE A 1 72 ? -12.461 0.339 5.379 1.00 97.69 72 ILE A CA 1
ATOM 535 C C . ILE A 1 72 ? -11.324 0.220 4.357 1.00 97.69 72 ILE A C 1
ATOM 537 O O . ILE A 1 72 ? -10.312 -0.428 4.612 1.00 97.69 72 ILE A O 1
ATOM 541 N N . CYS A 1 73 ? -11.440 0.908 3.225 1.00 97.12 73 CYS A N 1
ATOM 542 C CA . CYS A 1 73 ? -10.453 0.928 2.151 1.00 97.12 73 CYS A CA 1
ATOM 543 C C . CYS A 1 73 ? -10.214 -0.488 1.601 1.00 97.12 73 CYS A C 1
ATOM 545 O O . CYS A 1 73 ? -11.173 -1.139 1.192 1.00 97.12 73 CYS A O 1
ATOM 547 N N . TYR A 1 74 ? -8.958 -0.930 1.584 1.00 96.06 74 TYR A N 1
ATOM 548 C CA . TYR A 1 74 ? -8.513 -2.264 1.191 1.00 96.06 74 TYR A CA 1
ATOM 549 C C . TYR A 1 74 ? -8.355 -3.126 2.461 1.00 96.06 74 TYR A C 1
ATOM 551 O O . TYR A 1 74 ? -7.248 -3.453 2.868 1.00 96.06 74 TYR A O 1
ATOM 559 N N . GLY A 1 75 ? -9.451 -3.336 3.202 1.00 94.38 75 GLY A N 1
ATOM 560 C CA . GLY A 1 75 ? -9.451 -4.174 4.416 1.00 94.38 75 GLY A CA 1
ATOM 561 C C . GLY A 1 75 ? -8.718 -3.596 5.641 1.00 94.38 75 GLY A C 1
ATOM 562 O O . GLY A 1 75 ? -8.309 -4.334 6.539 1.00 94.38 75 GLY A O 1
ATOM 563 N N . LYS A 1 76 ? -8.532 -2.272 5.730 1.00 95.06 76 LYS A N 1
ATOM 564 C CA . LYS A 1 76 ? -7.840 -1.628 6.858 1.00 95.06 76 LYS A CA 1
ATOM 565 C C . LYS A 1 76 ? -8.709 -1.646 8.112 1.00 95.06 76 LYS A C 1
ATOM 567 O O . LYS A 1 76 ? -9.800 -1.083 8.127 1.00 95.06 76 LYS A O 1
ATOM 572 N N . THR A 1 77 ? -8.183 -2.215 9.196 1.00 96.62 77 THR A N 1
ATOM 573 C CA . THR A 1 77 ? -8.896 -2.386 10.480 1.00 96.62 77 THR A CA 1
ATOM 574 C C . THR A 1 77 ? -8.407 -1.445 11.582 1.00 96.62 77 THR A C 1
ATOM 576 O O . THR A 1 77 ? -9.093 -1.229 12.585 1.00 96.62 77 THR A O 1
ATOM 579 N N . LYS A 1 78 ? -7.219 -0.850 11.406 1.00 95.94 78 LYS A N 1
ATOM 580 C CA . LYS A 1 78 ? -6.625 0.120 12.332 1.00 95.94 78 LYS A CA 1
ATOM 581 C C . LYS A 1 78 ? -6.008 1.287 11.579 1.00 95.94 78 LYS A C 1
ATOM 583 O O . LYS A 1 78 ? -5.357 1.097 10.558 1.00 95.94 78 LYS A O 1
ATOM 588 N N . LEU A 1 79 ? -6.140 2.486 12.134 1.00 94.44 79 LEU A N 1
ATOM 589 C CA . LEU A 1 79 ? -5.472 3.697 11.669 1.00 94.44 79 LEU A CA 1
ATOM 590 C C . LEU A 1 79 ? -4.801 4.380 12.863 1.00 94.44 79 LEU A C 1
ATOM 592 O O . LEU A 1 79 ? -5.453 4.639 13.876 1.00 94.44 79 LEU A O 1
ATOM 596 N N . ASN A 1 80 ? -3.496 4.651 12.769 1.00 90.25 80 ASN A N 1
ATOM 597 C CA . ASN A 1 80 ? -2.700 5.248 13.853 1.00 90.25 80 ASN A CA 1
ATOM 598 C C . ASN A 1 80 ? -2.852 4.505 15.196 1.00 90.25 80 ASN A C 1
ATOM 600 O O . ASN A 1 80 ? -3.039 5.112 16.251 1.00 90.25 80 ASN A O 1
ATOM 604 N N . GLY A 1 81 ? -2.854 3.170 15.140 1.00 91.38 81 GLY A N 1
ATOM 605 C CA . GLY A 1 81 ? -3.009 2.296 16.308 1.00 91.38 81 GLY A CA 1
ATOM 606 C C . GLY A 1 81 ? -4.427 2.210 16.884 1.00 91.38 81 GLY A C 1
ATOM 607 O O . GLY A 1 81 ? -4.651 1.438 17.815 1.00 91.38 81 GLY A O 1
ATOM 608 N N . LYS A 1 82 ? -5.399 2.952 16.340 1.00 95.19 82 LYS A N 1
ATOM 609 C CA . LYS A 1 82 ? -6.797 2.927 16.788 1.00 95.19 82 LYS A CA 1
ATOM 610 C C . LYS A 1 82 ? -7.657 2.089 15.840 1.00 95.19 82 LYS A C 1
ATOM 612 O O . LYS A 1 82 ? -7.431 2.161 14.633 1.00 95.19 82 LYS A O 1
ATOM 617 N N . PRO A 1 83 ? -8.641 1.323 16.343 1.00 96.75 83 PRO A N 1
ATOM 618 C CA . PRO A 1 83 ? -9.579 0.604 15.487 1.00 96.75 83 PRO A CA 1
ATOM 619 C C . PRO A 1 83 ? -10.342 1.550 14.560 1.00 96.75 83 PRO A C 1
ATOM 621 O O . PRO A 1 83 ? -10.704 2.660 14.963 1.00 96.75 83 PRO A O 1
ATOM 624 N N . ILE A 1 84 ? -10.626 1.091 13.344 1.00 97.62 84 ILE A N 1
ATOM 625 C CA . ILE A 1 84 ? -11.629 1.731 12.498 1.00 97.62 84 ILE A CA 1
ATOM 626 C C . ILE A 1 84 ? -12.984 1.618 13.195 1.00 97.62 84 ILE A C 1
ATOM 628 O O . ILE A 1 84 ? -13.303 0.621 13.842 1.00 97.62 84 ILE A O 1
ATOM 632 N N . THR A 1 85 ? -13.772 2.683 13.114 1.00 96.88 85 THR A N 1
ATOM 633 C CA . THR A 1 85 ? -15.093 2.753 13.735 1.00 96.88 85 THR A CA 1
ATOM 634 C C . THR A 1 85 ? -16.131 3.205 12.719 1.00 96.88 85 THR A C 1
ATOM 636 O O . THR A 1 85 ? -15.813 3.778 11.673 1.00 96.88 85 THR A O 1
ATOM 639 N N . LYS A 1 86 ? -17.398 2.919 13.024 1.00 96.75 86 LYS A N 1
ATOM 640 C CA . LYS A 1 86 ? -18.537 3.267 12.175 1.00 96.75 86 LYS A CA 1
ATOM 641 C C . LYS A 1 86 ? -18.533 4.756 11.813 1.00 96.75 86 LYS A C 1
ATOM 643 O O . LYS A 1 86 ? -18.377 5.607 12.683 1.00 96.75 86 LYS A O 1
ATOM 648 N N . GLY A 1 87 ? -18.787 5.059 10.540 1.00 95.44 87 GLY A N 1
ATOM 649 C CA . GLY A 1 87 ? -18.931 6.431 10.041 1.00 95.44 87 GLY A CA 1
ATOM 650 C C . GLY A 1 87 ? -17.627 7.096 9.595 1.00 95.44 87 GLY A C 1
ATOM 651 O O . GLY A 1 87 ? -17.678 8.205 9.067 1.00 95.44 87 GLY A O 1
ATOM 652 N N . MET A 1 88 ? -16.473 6.435 9.749 1.00 97.75 88 MET A N 1
ATOM 653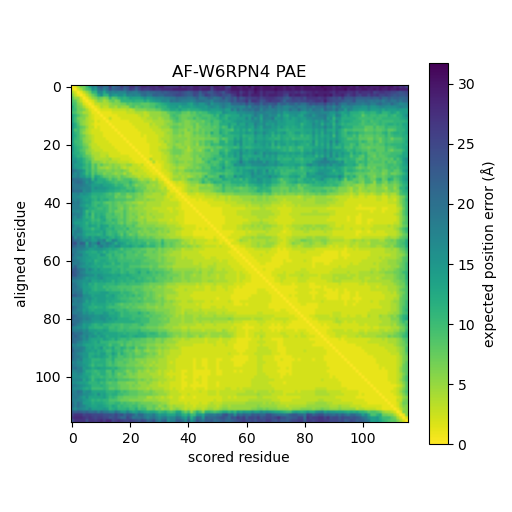 C CA . MET A 1 88 ? -15.237 6.891 9.109 1.00 97.75 88 MET A CA 1
ATOM 654 C C . MET A 1 88 ? -15.377 6.801 7.584 1.00 97.75 88 MET A C 1
ATOM 656 O O . MET A 1 88 ? -15.929 5.830 7.067 1.00 97.75 88 MET A O 1
ATOM 660 N N . LYS A 1 89 ? -14.878 7.815 6.869 1.00 97.94 89 LYS A N 1
ATOM 661 C CA . LYS A 1 89 ? -14.846 7.858 5.402 1.00 97.94 89 LYS A CA 1
ATOM 662 C C . LYS A 1 89 ? -13.524 8.424 4.921 1.00 97.94 89 LYS A C 1
ATOM 664 O O . LYS A 1 89 ? -13.015 9.373 5.515 1.00 97.94 89 LYS A O 1
ATOM 669 N N . PHE A 1 90 ? -13.021 7.883 3.821 1.00 97.75 90 PHE A N 1
ATOM 670 C CA . PHE A 1 90 ? -11.789 8.343 3.191 1.00 97.75 90 PHE A CA 1
ATOM 671 C C . PHE A 1 90 ? -11.945 8.434 1.682 1.00 97.75 90 PHE A C 1
ATOM 673 O O . PHE A 1 90 ? -12.788 7.783 1.069 1.00 97.75 90 PHE A O 1
ATOM 680 N N . THR A 1 91 ? -11.120 9.272 1.069 1.00 98.19 91 THR A N 1
ATOM 681 C CA . THR A 1 91 ? -11.007 9.323 -0.387 1.00 98.19 91 THR A CA 1
ATOM 682 C C . THR A 1 91 ? -10.239 8.111 -0.907 1.00 98.19 91 THR A C 1
ATOM 684 O O . THR A 1 91 ? -9.447 7.500 -0.189 1.00 98.19 91 THR A O 1
ATOM 687 N N . LYS A 1 92 ? -10.416 7.795 -2.194 1.00 96.75 92 LYS A N 1
ATOM 688 C CA . LYS A 1 92 ? -9.649 6.728 -2.849 1.00 96.75 92 LYS A CA 1
ATOM 689 C C . LYS A 1 92 ? -8.136 6.954 -2.740 1.00 96.75 92 LYS A C 1
ATOM 691 O O . LYS A 1 92 ? -7.407 5.991 -2.540 1.00 96.75 92 LYS A O 1
ATOM 696 N N . GLN A 1 93 ? -7.688 8.208 -2.840 1.00 96.88 93 GLN A N 1
ATOM 697 C CA . GLN A 1 93 ? -6.270 8.541 -2.723 1.00 96.88 93 GLN A CA 1
ATOM 698 C C . GLN A 1 93 ? -5.755 8.261 -1.312 1.00 96.88 93 GLN A C 1
ATOM 700 O O . GLN A 1 93 ? -4.794 7.524 -1.172 1.00 96.88 93 GLN A O 1
ATOM 705 N N . GLN A 1 94 ? -6.462 8.723 -0.278 1.00 97.56 94 GLN A N 1
ATOM 706 C CA . GLN A 1 94 ? -6.092 8.425 1.109 1.00 97.56 94 GLN A CA 1
ATOM 707 C C . GLN A 1 94 ? -6.037 6.917 1.377 1.00 97.56 94 GLN A C 1
ATOM 709 O O . GLN A 1 94 ? -5.103 6.445 2.010 1.00 97.56 94 GLN A O 1
ATOM 714 N N . CYS A 1 95 ? -7.004 6.147 0.866 1.00 97.38 95 CYS A N 1
ATOM 715 C CA . CYS A 1 95 ? -6.977 4.688 0.977 1.00 97.38 95 CYS A CA 1
ATOM 716 C C . CYS A 1 95 ? -5.746 4.063 0.304 1.00 97.38 95 CYS A C 1
ATOM 718 O O . CYS A 1 95 ? -5.192 3.103 0.835 1.00 97.38 95 CYS A O 1
ATOM 720 N N . ALA A 1 96 ? -5.334 4.582 -0.856 1.00 96.50 96 ALA A N 1
ATOM 721 C CA . ALA A 1 96 ? -4.134 4.123 -1.547 1.00 96.50 96 ALA A CA 1
ATOM 722 C C . ALA A 1 96 ? -2.866 4.488 -0.764 1.00 96.50 96 ALA A C 1
ATOM 724 O O . ALA A 1 96 ? -2.017 3.621 -0.580 1.00 96.50 96 ALA A O 1
ATOM 725 N N . ASP A 1 97 ? -2.780 5.717 -0.253 1.00 95.69 97 ASP A N 1
ATOM 726 C CA . ASP A 1 97 ? -1.644 6.196 0.541 1.00 95.69 97 ASP A CA 1
ATOM 727 C C . ASP A 1 97 ? -1.474 5.344 1.811 1.00 95.69 97 ASP A C 1
ATOM 729 O O . ASP A 1 97 ? -0.390 4.836 2.081 1.00 95.69 97 ASP A O 1
ATOM 733 N N . PHE A 1 98 ? -2.570 5.082 2.537 1.00 95.81 98 PHE A N 1
ATOM 734 C CA . PHE A 1 98 ? -2.544 4.216 3.722 1.00 95.81 98 PHE A CA 1
ATOM 735 C C . PHE A 1 98 ? -2.081 2.798 3.394 1.00 95.81 98 PHE A C 1
ATOM 737 O O . PHE A 1 98 ? -1.315 2.217 4.156 1.00 95.81 98 PHE A O 1
ATOM 744 N N . LEU A 1 99 ? -2.548 2.238 2.274 1.00 96.12 99 LEU A N 1
ATOM 745 C CA . LEU A 1 99 ? -2.139 0.907 1.839 1.00 96.12 99 LEU A CA 1
ATOM 746 C C . LEU A 1 99 ? -0.642 0.868 1.510 1.00 96.12 99 LEU A C 1
ATOM 748 O O . LEU A 1 99 ? 0.036 -0.090 1.865 1.00 96.12 99 LEU A O 1
ATOM 752 N N . GLU A 1 100 ? -0.120 1.894 0.838 1.00 95.56 100 GLU A N 1
ATOM 753 C CA . GLU A 1 100 ? 1.303 1.974 0.507 1.00 95.56 100 GLU A CA 1
ATOM 754 C C . GLU A 1 100 ? 2.173 2.041 1.769 1.00 95.56 100 GLU A C 1
ATOM 756 O O . GLU A 1 100 ? 3.134 1.277 1.900 1.00 95.56 100 GLU A O 1
ATOM 761 N N . ASP A 1 101 ? 1.783 2.893 2.722 1.00 94.44 101 ASP A N 1
ATOM 762 C CA . ASP A 1 101 ? 2.445 3.038 4.018 1.00 94.44 101 ASP A CA 1
ATOM 763 C C . ASP A 1 101 ? 2.420 1.725 4.816 1.00 94.44 101 ASP A C 1
ATOM 765 O O . ASP A 1 101 ? 3.449 1.302 5.352 1.00 94.44 101 ASP A O 1
ATOM 769 N N . ASP A 1 102 ? 1.266 1.058 4.900 1.00 94.19 102 ASP A N 1
ATOM 770 C CA . ASP A 1 102 ? 1.125 -0.215 5.615 1.00 94.19 102 ASP A CA 1
ATOM 771 C C . ASP A 1 102 ? 1.984 -1.308 4.954 1.00 94.19 102 ASP A C 1
ATOM 773 O O . ASP A 1 102 ? 2.701 -2.042 5.636 1.00 94.19 102 ASP A O 1
ATOM 777 N N . LEU A 1 103 ? 1.983 -1.399 3.619 1.00 94.25 103 LEU A N 1
ATOM 778 C CA . LEU A 1 103 ? 2.801 -2.369 2.886 1.00 94.25 103 LEU A CA 1
ATOM 779 C C . LEU A 1 103 ? 4.291 -2.154 3.118 1.00 94.25 103 LEU A C 1
ATOM 781 O O . LEU A 1 103 ? 5.035 -3.122 3.290 1.00 94.25 103 LEU A O 1
ATOM 785 N N . TYR A 1 104 ? 4.742 -0.904 3.140 1.00 93.31 104 TYR A N 1
ATOM 786 C CA . TYR A 1 104 ? 6.133 -0.615 3.438 1.00 93.31 104 TYR A CA 1
ATOM 787 C C . TYR A 1 104 ? 6.488 -0.976 4.887 1.00 93.31 104 TYR A C 1
ATOM 789 O O . TYR A 1 104 ? 7.461 -1.697 5.132 1.00 93.31 104 TYR A O 1
ATOM 797 N N . ASN A 1 105 ? 5.690 -0.510 5.849 1.00 91.62 105 ASN A N 1
ATOM 798 C CA . ASN A 1 105 ? 6.017 -0.608 7.269 1.00 91.62 105 ASN A CA 1
ATOM 799 C C . ASN A 1 105 ? 5.793 -2.006 7.858 1.00 91.62 105 ASN A C 1
ATOM 801 O O . ASN A 1 105 ? 6.622 -2.477 8.640 1.00 91.62 105 ASN A O 1
ATOM 805 N N . GLU A 1 106 ? 4.693 -2.665 7.499 1.00 90.44 106 GLU A N 1
ATOM 806 C CA . GLU A 1 106 ? 4.259 -3.926 8.110 1.00 90.44 106 GLU A CA 1
ATOM 807 C C . GLU A 1 106 ? 4.702 -5.162 7.318 1.00 90.44 106 GLU A 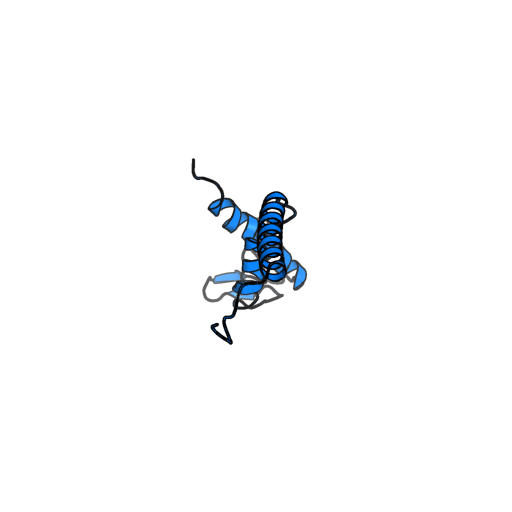C 1
ATOM 809 O O . GLU A 1 106 ? 4.875 -6.226 7.910 1.00 90.44 106 GLU A O 1
ATOM 814 N N . TYR A 1 107 ? 4.951 -5.033 6.010 1.00 89.81 107 TYR A N 1
ATOM 815 C CA . TYR A 1 107 ? 5.354 -6.162 5.163 1.00 89.81 107 TYR A CA 1
ATOM 816 C C . TYR A 1 107 ? 6.785 -6.026 4.645 1.00 89.81 107 TYR A C 1
ATOM 818 O O . TYR A 1 107 ? 7.622 -6.884 4.920 1.00 89.81 107 TYR A O 1
ATOM 826 N N . TYR A 1 108 ? 7.109 -4.952 3.924 1.00 91.38 108 TYR A N 1
ATOM 827 C CA . TYR A 1 108 ? 8.418 -4.816 3.284 1.00 91.38 108 TYR A CA 1
ATOM 828 C C . TYR A 1 108 ? 9.555 -4.738 4.308 1.00 91.38 108 TYR A C 1
ATOM 830 O O . TYR A 1 108 ? 10.48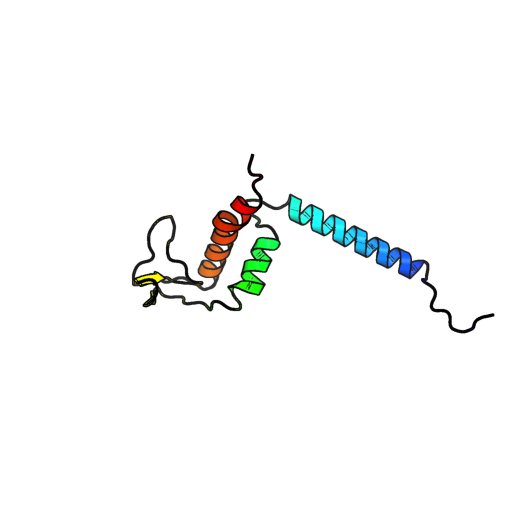3 -5.545 4.247 1.00 91.38 108 TYR A O 1
ATOM 838 N N . LEU A 1 109 ? 9.485 -3.807 5.269 1.00 90.25 109 LEU A N 1
ATOM 839 C CA . LEU A 1 109 ? 10.547 -3.605 6.259 1.00 90.25 109 LEU A CA 1
ATOM 840 C C . LEU A 1 109 ? 10.866 -4.870 7.079 1.00 90.25 109 LEU A C 1
ATOM 842 O O . LEU A 1 109 ? 12.054 -5.180 7.216 1.00 90.25 109 LEU A O 1
ATOM 846 N N . PRO A 1 110 ? 9.880 -5.621 7.611 1.00 89.38 110 PRO A N 1
ATOM 847 C CA . PRO A 1 110 ? 10.157 -6.875 8.308 1.00 89.38 110 PRO A CA 1
ATOM 848 C C . PRO A 1 110 ? 10.787 -7.952 7.422 1.00 89.38 110 PRO A C 1
ATOM 850 O O . PRO A 1 110 ? 11.628 -8.701 7.910 1.00 89.38 110 PRO A O 1
ATOM 853 N N . LEU A 1 111 ? 10.430 -8.017 6.135 1.00 88.69 111 LEU A N 1
ATOM 854 C CA . LEU A 1 111 ? 10.964 -9.017 5.203 1.00 88.69 111 LEU A CA 1
ATOM 855 C C . LEU A 1 111 ? 12.403 -8.724 4.761 1.00 88.69 111 LEU A C 1
ATOM 857 O O . LEU A 1 111 ? 13.168 -9.654 4.513 1.00 88.69 111 LEU A O 1
ATOM 861 N N . VAL A 1 112 ? 12.782 -7.447 4.645 1.00 85.44 112 VAL A N 1
ATOM 862 C CA . VAL A 1 112 ? 14.130 -7.054 4.188 1.00 85.44 112 VAL A CA 1
ATOM 863 C C . VAL A 1 112 ? 15.117 -6.803 5.323 1.00 85.44 112 VAL A C 1
ATOM 865 O O . VAL A 1 112 ? 16.328 -6.770 5.086 1.00 85.44 112 VAL A O 1
ATOM 868 N N . LYS A 1 113 ? 14.644 -6.636 6.564 1.00 78.06 113 LYS A N 1
ATOM 869 C CA . LYS A 1 113 ? 15.531 -6.651 7.729 1.00 78.06 113 LYS A CA 1
ATOM 870 C C . LYS A 1 113 ? 16.178 -8.031 7.819 1.00 78.06 113 LYS A C 1
ATOM 872 O O . LYS A 1 113 ? 15.496 -9.030 8.021 1.00 78.06 113 LYS A O 1
ATOM 877 N N . ARG A 1 114 ? 17.511 -8.089 7.713 1.00 56.47 114 ARG A N 1
ATOM 878 C CA . ARG A 1 114 ? 18.260 -9.285 8.117 1.00 56.47 114 ARG A CA 1
ATOM 879 C C . ARG A 1 114 ? 17.900 -9.581 9.570 1.00 56.47 114 ARG A C 1
ATOM 881 O O . ARG A 1 114 ? 18.132 -8.744 10.440 1.00 56.47 114 ARG A O 1
ATOM 888 N N . THR A 1 115 ? 17.337 -10.757 9.817 1.00 53.62 115 THR A N 1
ATOM 889 C CA . THR A 1 115 ? 17.364 -11.371 11.142 1.00 53.62 115 THR A CA 1
ATOM 890 C C . THR A 1 115 ? 18.836 -11.520 11.515 1.00 53.62 115 THR A C 1
ATOM 892 O O . THR A 1 115 ? 19.544 -12.307 10.884 1.00 53.62 115 THR A O 1
ATOM 895 N N . ASN A 1 116 ? 19.312 -10.681 12.434 1.00 44.47 116 ASN A N 1
ATOM 896 C CA . ASN A 1 116 ? 20.597 -10.899 13.094 1.00 44.47 116 ASN A CA 1
ATOM 897 C C . ASN A 1 116 ? 20.504 -12.121 14.004 1.00 44.47 116 ASN A C 1
ATOM 899 O O . ASN A 1 116 ? 19.431 -12.289 14.629 1.00 44.47 116 ASN A O 1
#

Sequence (116 aa):
MPINKIVATKRGKAAIAAAIIAAAVGGWQSQKDTSAAVHPPAVILAQKALIETWEGVVLEAHWDPYAKIYDICYGKTKLNGKPITKGMKFTKQQCADFLEDDLYNEYYLPLVKRTN

Nearest PDB structures (foldseek):
  7m5i-assembly1_B  TM=9.087E-01  e=2.791E-04  Escherichia coli O157 typing phage 15
  9kbq-assembly1_B  TM=8.435E-01  e=8.598E-04  Acinetobacter baumannii
  9kbs-assembly1_A  TM=8.230E-01  e=3.941E-03  Acinetobacter baumannii
  8app-assembly1_A-3  TM=8.046E-01  e=3.452E-03  Acinetobacter phage AbTZA1
  2anv-assembly1_A  TM=7.225E-01  e=2.830E-03  Lederbergvirus P22

Solvent-accessible surface area (backbone atoms only — not comparable to full-atom values): 6904 Å² total; per-residue (Å²): 131,84,85,86,71,91,67,88,43,75,66,57,53,51,52,53,53,51,52,52,50,51,50,52,52,50,53,52,50,50,61,68,61,41,46,99,89,36,74,40,68,69,47,54,46,45,44,62,68,55,42,68,71,67,71,49,79,37,52,49,35,42,76,39,84,85,81,71,43,35,29,27,31,72,72,42,44,60,57,97,90,36,72,42,50,84,79,44,69,54,53,74,63,57,40,49,53,53,48,48,51,46,41,40,64,72,46,48,49,64,71,69,49,76,84,126

InterPro domains:
  IPR002196 Glycoside hydrolase, family 24 [PF00959] (53-104)
  IPR023346 Lysozyme-like domain superfamily [SSF53955] (36-106)
  IPR023347 Lysozyme domain superfamily [G3DSA:1.10.530.40] (29-115)

Mean predicted aligned error: 7.67 Å

Organism: NCBI:txid348824

Secondary structure (DSSP, 8-state):
--TT-----HHHHHHH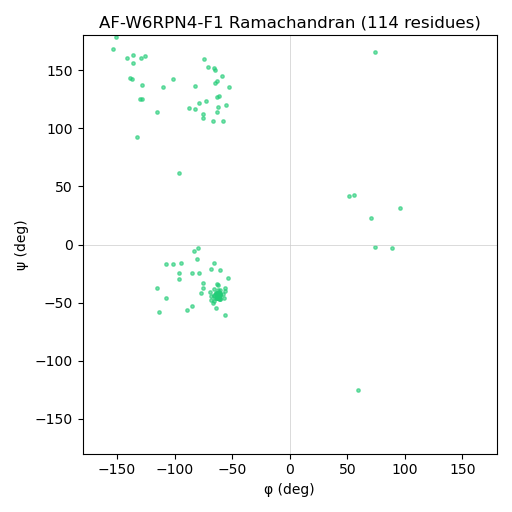HHHHHHHHHHHHHHHHT-SSSS--HHHHHI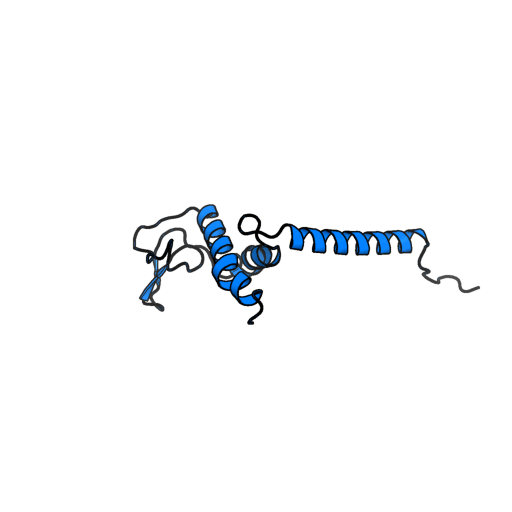IIIIITTTS--EEEEEEETTTTEEEEETTB-EETTEEP-TT-B--HHHHHHHHHHHIIIIIIHHHHS---